Protein AF-V4QW25-F1 (afdb_monomer)

Structure (mmCIF, N/CA/C/O backbone):
data_AF-V4QW25-F1
#
_entry.id   AF-V4QW25-F1
#
loop_
_atom_site.group_PDB
_atom_site.id
_atom_site.type_symbol
_atom_site.label_atom_id
_atom_site.label_alt_id
_atom_site.label_comp_id
_atom_site.label_asym_id
_atom_site.label_entity_id
_atom_site.label_seq_id
_atom_site.pdbx_PDB_ins_code
_atom_site.Cartn_x
_atom_site.Cartn_y
_atom_site.Cartn_z
_atom_site.occupancy
_atom_site.B_iso_or_equiv
_atom_site.auth_seq_id
_atom_site.auth_comp_id
_atom_site.auth_asym_id
_atom_site.auth_atom_id
_atom_site.pdbx_PDB_model_num
ATOM 1 N N . MET A 1 1 ? 9.596 7.736 7.629 1.00 45.91 1 MET A N 1
ATOM 2 C CA . MET A 1 1 ? 10.458 6.878 6.789 1.00 45.91 1 MET A CA 1
ATOM 3 C C . MET A 1 1 ? 10.054 5.448 7.004 1.00 45.91 1 MET A C 1
ATOM 5 O O . MET A 1 1 ? 10.170 4.964 8.126 1.00 45.91 1 MET A O 1
ATOM 9 N N . CYS A 1 2 ? 9.582 4.794 5.956 1.00 49.50 2 CYS A N 1
ATOM 10 C CA . CYS A 1 2 ? 9.393 3.355 5.951 1.00 49.50 2 CYS A CA 1
ATOM 11 C C . CYS A 1 2 ? 10.785 2.708 6.121 1.00 49.50 2 CYS A C 1
ATOM 13 O O . CYS A 1 2 ? 11.602 2.771 5.212 1.00 49.50 2 CYS A O 1
ATOM 15 N N . ALA A 1 3 ? 11.078 2.258 7.348 1.00 56.47 3 ALA A N 1
ATOM 16 C CA . ALA A 1 3 ? 12.346 1.708 7.849 1.00 56.47 3 ALA A CA 1
ATOM 17 C C . ALA A 1 3 ? 13.632 2.446 7.402 1.00 56.47 3 ALA A C 1
ATOM 19 O O . ALA A 1 3 ? 14.314 2.021 6.474 1.00 56.47 3 ALA A O 1
ATOM 20 N N . GLY A 1 4 ? 14.009 3.525 8.110 1.00 4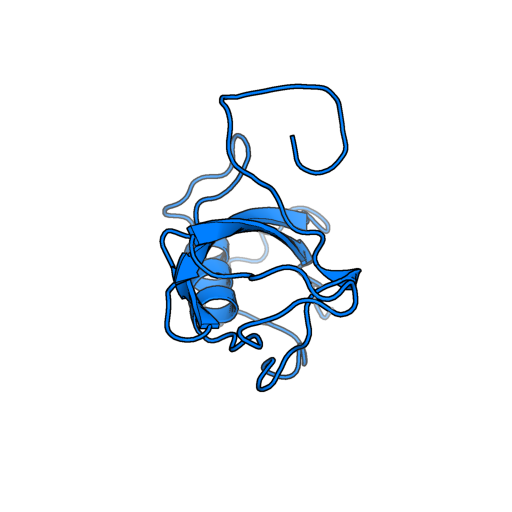0.28 4 GLY A N 1
ATOM 21 C CA . GLY A 1 4 ? 15.324 4.143 7.876 1.00 40.28 4 GLY A CA 1
ATOM 22 C C . GLY A 1 4 ? 15.709 5.464 8.555 1.00 40.28 4 GLY A C 1
ATOM 23 O O . GLY A 1 4 ? 16.845 5.872 8.356 1.00 40.28 4 GLY A O 1
ATOM 24 N N . GLY A 1 5 ? 14.856 6.116 9.367 1.00 32.41 5 GLY A N 1
ATOM 25 C CA . GLY A 1 5 ? 15.305 7.247 10.219 1.00 32.41 5 GLY A CA 1
ATOM 26 C C . GLY A 1 5 ? 14.504 8.565 10.264 1.00 32.41 5 GLY A C 1
ATOM 27 O O . GLY A 1 5 ? 15.067 9.604 9.970 1.00 32.41 5 GLY A O 1
ATOM 28 N N . SER A 1 6 ? 13.263 8.583 10.765 1.00 44.94 6 SER A N 1
ATOM 29 C CA . SER A 1 6 ? 12.639 9.805 11.355 1.00 44.94 6 SER A CA 1
ATOM 30 C C . SER A 1 6 ? 12.087 10.903 10.391 1.00 44.94 6 SER A C 1
ATOM 32 O O . SER A 1 6 ? 12.099 10.758 9.181 1.00 44.94 6 SER A O 1
ATOM 34 N N . PRO A 1 7 ? 11.325 11.903 10.862 1.00 49.66 7 PRO A N 1
ATOM 35 C CA . PRO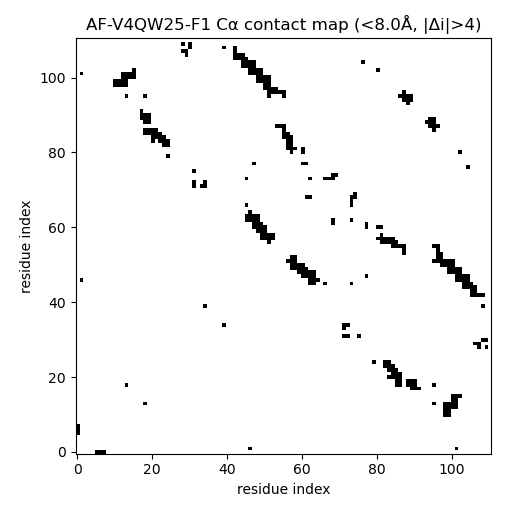 A 1 7 ? 9.868 11.836 10.816 1.00 49.66 7 PRO A CA 1
ATOM 36 C C . PRO A 1 7 ? 9.262 13.010 10.031 1.00 49.66 7 PRO A C 1
ATOM 38 O O . PRO A 1 7 ? 9.426 14.167 10.408 1.00 49.66 7 PRO A O 1
ATOM 41 N N . ALA A 1 8 ? 8.480 12.729 8.993 1.00 37.94 8 ALA A N 1
ATOM 42 C CA . ALA A 1 8 ? 7.550 13.718 8.463 1.00 37.94 8 ALA A CA 1
ATOM 43 C C . ALA A 1 8 ? 6.175 13.445 9.089 1.00 37.94 8 ALA A C 1
ATOM 45 O O . ALA A 1 8 ? 5.421 12.608 8.613 1.00 37.94 8 ALA A O 1
ATOM 46 N N . LEU A 1 9 ? 5.934 14.129 10.214 1.00 41.88 9 LEU A N 1
ATOM 47 C CA . LEU A 1 9 ? 4.623 14.551 10.727 1.00 41.88 9 LEU A CA 1
ATOM 48 C C . LEU A 1 9 ? 3.591 13.444 11.036 1.00 41.88 9 LEU A C 1
ATOM 50 O O . LEU A 1 9 ? 2.802 13.069 10.185 1.00 41.88 9 LEU A O 1
ATOM 54 N N . ALA A 1 10 ? 3.546 13.011 12.302 1.00 46.72 10 ALA A N 1
ATOM 55 C CA . ALA A 1 10 ? 2.342 12.595 13.050 1.00 46.72 10 ALA A CA 1
ATOM 5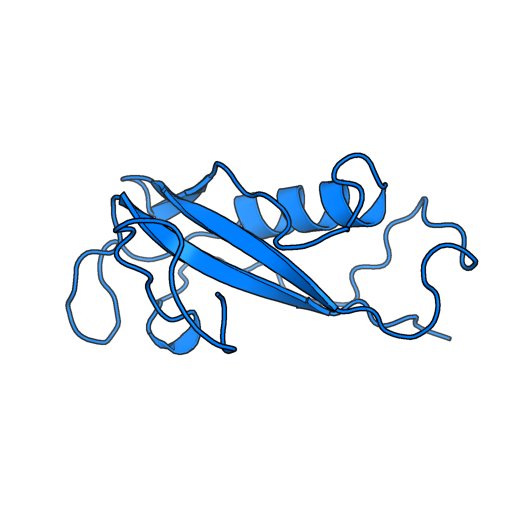6 C C . ALA A 1 10 ? 1.344 11.587 12.429 1.00 46.72 10 ALA A C 1
ATOM 58 O O . ALA A 1 10 ? 0.237 11.455 12.946 1.00 46.72 10 ALA A O 1
ATOM 59 N N . ALA A 1 11 ? 1.695 10.863 11.372 1.00 54.53 11 ALA A N 1
ATOM 60 C CA . ALA A 1 11 ? 0.860 9.783 10.877 1.00 54.53 11 ALA A CA 1
ATOM 61 C C . ALA A 1 11 ? 1.090 8.520 11.709 1.00 54.53 11 ALA A C 1
ATOM 63 O O . ALA A 1 11 ? 2.225 8.099 11.941 1.00 54.53 11 ALA A O 1
ATOM 64 N N . ASP A 1 12 ? -0.003 7.935 12.185 1.00 72.19 12 ASP A N 1
ATOM 65 C CA . ASP A 1 12 ? 0.007 6.697 12.948 1.00 72.19 12 ASP A CA 1
ATOM 66 C C . ASP A 1 12 ? 0.235 5.529 11.976 1.00 72.19 12 ASP A C 1
ATOM 68 O O . ASP A 1 12 ? -0.709 4.939 11.448 1.00 72.19 12 ASP A O 1
ATOM 72 N N . TYR A 1 13 ? 1.503 5.279 11.639 1.00 77.88 13 TYR A N 1
ATOM 73 C CA . TYR A 1 13 ? 1.877 4.239 10.685 1.00 77.88 13 TYR A CA 1
ATOM 74 C C . TYR A 1 13 ? 1.573 2.851 11.247 1.00 77.88 13 TYR A C 1
ATOM 76 O O . TYR A 1 13 ? 1.912 2.541 12.389 1.00 77.88 13 TYR A O 1
ATOM 84 N N . VAL A 1 14 ? 0.985 2.000 10.414 1.00 85.50 14 VAL A N 1
ATOM 85 C CA . VAL A 1 14 ? 0.738 0.595 10.715 1.00 85.50 14 VAL A CA 1
ATOM 86 C C . VAL A 1 14 ? 1.670 -0.288 9.893 1.00 85.50 14 VAL A C 1
ATOM 88 O O . VAL A 1 14 ? 1.860 -0.088 8.688 1.00 85.50 14 VAL A O 1
ATOM 91 N N . ASP A 1 15 ? 2.268 -1.276 10.551 1.00 83.31 15 ASP A N 1
ATOM 92 C CA . ASP A 1 15 ? 3.127 -2.245 9.887 1.00 83.31 15 ASP A CA 1
ATOM 93 C C . ASP A 1 15 ? 2.313 -3.150 8.961 1.00 83.31 15 ASP A C 1
ATOM 95 O O . ASP A 1 15 ? 1.305 -3.737 9.361 1.00 83.31 15 ASP A O 1
ATOM 99 N N . LEU A 1 16 ? 2.812 -3.348 7.737 1.00 83.94 16 LEU A N 1
ATOM 100 C CA . LEU A 1 16 ? 2.196 -4.244 6.753 1.00 83.94 16 LEU A CA 1
ATOM 101 C C . LEU A 1 16 ? 1.978 -5.662 7.318 1.00 83.94 16 LEU A C 1
ATOM 103 O O . LEU A 1 16 ? 1.000 -6.328 6.993 1.00 83.94 16 LEU A O 1
ATOM 107 N N . SER A 1 17 ? 2.894 -6.120 8.174 1.00 84.00 17 SER A N 1
ATOM 108 C CA . SER A 1 17 ? 2.854 -7.438 8.819 1.00 84.00 17 SER A CA 1
ATOM 109 C C . SER A 1 17 ? 1.770 -7.562 9.896 1.00 84.00 17 SER A C 1
ATOM 111 O O . SER A 1 17 ? 1.341 -8.676 10.201 1.00 84.00 17 SER A O 1
ATOM 113 N N . ASP A 1 18 ? 1.341 -6.438 10.476 1.00 87.56 18 ASP A N 1
ATOM 114 C CA . ASP A 1 18 ? 0.292 -6.387 11.500 1.00 87.56 18 ASP A CA 1
ATOM 115 C C . ASP A 1 18 ? -1.107 -6.238 10.881 1.00 87.56 18 ASP A C 1
ATOM 117 O O . ASP A 1 18 ? -2.120 -6.463 11.544 1.00 87.56 18 ASP A O 1
ATOM 121 N N . LEU A 1 19 ? -1.182 -5.917 9.587 1.00 86.44 19 LEU A N 1
ATOM 122 C CA . LEU A 1 19 ? -2.436 -5.862 8.850 1.00 86.44 19 LEU A CA 1
ATOM 123 C C . LEU A 1 19 ? -3.011 -7.260 8.595 1.00 86.44 19 LEU A C 1
ATOM 125 O O . LEU A 1 19 ? -2.316 -8.253 8.343 1.00 86.44 19 LEU A O 1
ATOM 129 N N . ILE A 1 20 ? -4.336 -7.325 8.649 1.00 90.19 20 ILE A N 1
ATOM 130 C CA . ILE A 1 20 ? -5.121 -8.488 8.248 1.00 90.19 20 ILE A CA 1
ATOM 131 C C . ILE A 1 20 ? -5.686 -8.169 6.867 1.00 90.19 20 ILE A C 1
ATOM 133 O O . ILE A 1 20 ? -6.393 -7.181 6.713 1.00 90.19 20 ILE A O 1
ATOM 137 N N . PHE A 1 21 ? -5.363 -8.983 5.864 1.00 88.94 21 PHE A N 1
ATOM 138 C CA . PHE A 1 21 ? -5.810 -8.779 4.485 1.00 88.94 21 PHE A CA 1
ATOM 139 C C . PHE A 1 21 ? -7.016 -9.670 4.192 1.00 88.94 21 PHE A C 1
ATOM 141 O O . PHE A 1 21 ? -6.912 -10.892 4.304 1.00 88.94 21 PHE A O 1
ATOM 148 N N . TYR A 1 22 ? -8.132 -9.069 3.783 1.00 87.88 22 TYR A N 1
ATOM 149 C CA . TYR A 1 22 ? -9.279 -9.800 3.237 1.00 87.88 22 TYR A CA 1
ATOM 150 C C . TYR A 1 22 ? -9.077 -10.131 1.767 1.00 87.88 22 TYR A C 1
ATOM 152 O O . TYR A 1 22 ? -9.406 -11.225 1.315 1.00 87.88 22 TYR A O 1
ATOM 160 N N . TYR A 1 23 ? -8.506 -9.184 1.028 1.00 84.56 23 TYR A N 1
ATOM 161 C CA . TYR A 1 23 ? -8.179 -9.360 -0.370 1.00 84.56 23 TYR A CA 1
ATOM 162 C C . TYR A 1 23 ? -6.826 -8.725 -0.648 1.00 84.56 23 TYR A C 1
ATOM 164 O O . TYR A 1 23 ? -6.620 -7.525 -0.466 1.00 84.56 23 TYR A O 1
ATOM 172 N N . ARG A 1 24 ? -5.897 -9.562 -1.096 1.00 81.00 24 ARG A N 1
ATOM 173 C CA . ARG A 1 24 ? -4.621 -9.137 -1.647 1.00 81.00 24 ARG A CA 1
ATOM 174 C C . ARG A 1 24 ? -4.493 -9.848 -2.988 1.00 81.00 24 ARG A C 1
ATOM 176 O O . ARG A 1 24 ? -4.434 -11.080 -2.974 1.00 81.00 24 ARG A O 1
ATOM 183 N N . PRO A 1 25 ? -4.505 -9.127 -4.121 1.00 70.06 25 PRO A N 1
ATOM 184 C CA . PRO A 1 25 ? -4.307 -9.757 -5.414 1.00 70.06 25 PRO A CA 1
ATOM 185 C C . PRO A 1 25 ? -3.006 -10.558 -5.372 1.00 70.06 25 PRO A C 1
ATOM 187 O O . PRO A 1 25 ? -2.002 -10.113 -4.802 1.00 70.06 25 PRO A O 1
ATOM 190 N N . GLU A 1 26 ? -3.047 -11.766 -5.928 1.00 61.44 26 GLU A N 1
ATOM 191 C CA . GLU A 1 26 ? -1.866 -12.608 -6.022 1.00 61.44 26 GLU A CA 1
ATOM 192 C C . GLU A 1 26 ? -0.755 -11.828 -6.735 1.00 61.44 26 GLU A C 1
ATOM 194 O O . GLU A 1 26 ? -0.969 -11.215 -7.781 1.00 61.44 26 GLU A O 1
ATOM 199 N N . GLN A 1 27 ? 0.444 -11.803 -6.146 1.00 57.94 27 GLN A N 1
ATOM 200 C CA . GLN A 1 27 ? 1.580 -11.031 -6.666 1.00 57.94 27 GLN A CA 1
ATOM 201 C C . GLN A 1 27 ? 2.150 -11.617 -7.965 1.00 57.94 27 GLN A C 1
ATOM 203 O O . GLN A 1 27 ? 3.289 -11.312 -8.316 1.00 57.94 27 GLN A O 1
ATOM 208 N N . THR A 1 28 ? 1.415 -12.518 -8.622 1.00 44.22 28 THR A N 1
ATOM 209 C CA . THR A 1 28 ? 1.871 -13.430 -9.664 1.00 44.22 28 THR A CA 1
ATOM 210 C C . THR A 1 28 ? 2.349 -12.631 -10.869 1.00 44.22 28 THR A C 1
ATOM 212 O O . THR A 1 28 ? 1.608 -12.360 -11.802 1.00 44.22 28 THR A O 1
ATOM 215 N N . ARG A 1 29 ? 3.627 -12.242 -10.791 1.00 51.09 29 ARG A N 1
ATOM 216 C CA . ARG A 1 29 ? 4.424 -11.543 -11.794 1.00 51.09 29 ARG A CA 1
ATOM 217 C C . ARG A 1 29 ? 3.694 -10.333 -12.343 1.00 51.09 29 ARG A C 1
ATOM 219 O O . ARG A 1 29 ? 3.142 -10.371 -13.438 1.00 51.09 29 ARG A O 1
ATOM 226 N N . TYR A 1 30 ? 3.753 -9.240 -11.587 1.00 51.38 30 TYR A N 1
ATOM 227 C CA . TYR A 1 30 ? 3.438 -7.933 -12.135 1.00 51.38 30 TYR A CA 1
ATOM 228 C C . TYR A 1 30 ? 4.406 -7.628 -13.288 1.00 51.38 30 TYR A C 1
ATOM 230 O O . TYR A 1 30 ? 5.487 -7.084 -13.078 1.00 51.38 30 TYR A O 1
ATOM 238 N N . ARG A 1 31 ? 4.037 -8.055 -14.501 1.00 54.59 31 ARG A N 1
ATOM 239 C CA . ARG A 1 31 ? 4.681 -7.715 -15.765 1.00 54.59 31 ARG A CA 1
ATOM 240 C C . ARG A 1 31 ? 3.805 -6.655 -16.416 1.00 54.59 31 ARG A C 1
ATOM 242 O O . ARG A 1 31 ? 2.866 -6.997 -17.126 1.00 54.59 31 ARG A O 1
ATOM 249 N N . PRO A 1 32 ? 4.035 -5.381 -16.117 1.00 53.72 32 PRO A N 1
ATOM 250 C CA . PRO A 1 32 ? 3.288 -4.321 -16.762 1.00 53.72 32 PRO A CA 1
ATOM 251 C C . PRO A 1 32 ? 3.573 -4.357 -18.272 1.00 53.72 32 PRO A C 1
ATOM 253 O O . PRO A 1 32 ? 4.727 -4.350 -18.693 1.00 53.72 32 PRO A O 1
ATOM 256 N N . ASP A 1 33 ? 2.512 -4.437 -19.079 1.00 50.31 33 ASP A N 1
ATOM 257 C CA . ASP A 1 33 ? 2.563 -4.636 -20.539 1.00 50.31 33 ASP A CA 1
ATOM 258 C C . ASP A 1 33 ? 3.299 -3.521 -21.309 1.00 50.31 33 ASP A C 1
ATOM 260 O O . ASP A 1 33 ? 3.559 -3.665 -22.500 1.00 50.31 33 ASP A O 1
ATOM 264 N N . HIS A 1 34 ? 3.611 -2.396 -20.658 1.00 52.28 34 HIS A N 1
ATOM 265 C CA . HIS A 1 34 ? 4.104 -1.168 -21.300 1.00 52.28 34 HIS A CA 1
ATOM 266 C C . HIS A 1 34 ? 5.435 -0.683 -20.731 1.00 52.28 34 HIS A C 1
ATOM 268 O O . HIS A 1 34 ? 5.744 0.499 -20.843 1.00 52.28 34 HIS A O 1
ATOM 274 N N . ILE A 1 35 ? 6.176 -1.544 -20.035 1.00 53.91 35 ILE A N 1
ATOM 275 C CA . ILE A 1 35 ? 7.425 -1.105 -19.420 1.00 53.91 35 ILE A CA 1
ATOM 276 C C . ILE A 1 35 ? 8.572 -1.487 -20.310 1.00 53.91 35 ILE A C 1
ATOM 278 O O . ILE A 1 35 ? 8.873 -2.668 -20.494 1.00 53.91 35 ILE A O 1
ATOM 282 N N . ASP A 1 36 ? 9.190 -0.454 -20.862 1.00 52.09 36 ASP A N 1
ATOM 283 C CA . ASP A 1 36 ? 10.435 -0.587 -21.571 1.00 52.09 36 ASP A CA 1
ATOM 284 C C . ASP A 1 36 ? 11.471 -1.154 -20.596 1.00 52.09 36 ASP A C 1
ATOM 286 O O . ASP A 1 36 ? 11.678 -0.661 -19.487 1.00 52.09 36 ASP A O 1
ATOM 290 N N . ALA A 1 37 ? 12.109 -2.256 -20.995 1.00 49.75 37 ALA A N 1
ATOM 291 C CA . ALA A 1 37 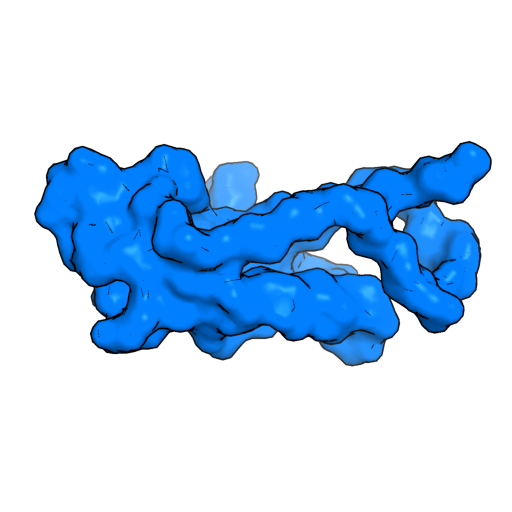? 13.081 -2.982 -20.174 1.00 49.75 37 ALA A CA 1
ATOM 292 C C . ALA A 1 37 ? 14.286 -2.115 -19.742 1.00 49.75 37 ALA A C 1
ATOM 294 O O . ALA A 1 37 ? 15.073 -2.537 -18.899 1.00 49.75 37 ALA A O 1
ATOM 295 N N . THR A 1 38 ? 14.422 -0.916 -20.313 1.00 51.62 38 THR A N 1
ATOM 296 C CA . THR A 1 38 ? 15.388 0.129 -19.961 1.00 51.62 38 THR A CA 1
ATOM 297 C C . THR A 1 38 ? 14.988 0.983 -18.755 1.00 51.62 38 THR A C 1
ATOM 299 O O . THR A 1 38 ? 15.880 1.540 -18.128 1.00 51.62 38 THR A O 1
ATOM 302 N N . ASP A 1 39 ? 13.700 1.069 -18.398 1.00 52.19 39 ASP A N 1
ATOM 303 C CA . ASP A 1 39 ? 13.224 1.813 -17.214 1.00 52.19 39 ASP A CA 1
ATOM 304 C C . ASP A 1 39 ? 13.253 0.968 -15.935 1.00 52.19 39 ASP A C 1
ATOM 306 O O . ASP A 1 39 ? 13.194 1.484 -14.821 1.00 52.19 39 ASP A O 1
ATOM 310 N N . VAL A 1 40 ? 13.367 -0.353 -16.084 1.00 53.12 40 VAL A N 1
ATOM 311 C CA . VAL A 1 40 ? 13.524 -1.295 -14.972 1.00 53.12 40 VAL A CA 1
ATOM 312 C C . VAL A 1 40 ? 15.007 -1.600 -14.805 1.00 53.12 40 VAL A C 1
ATOM 314 O O . VAL A 1 40 ? 15.452 -2.739 -14.961 1.00 53.12 40 VAL A O 1
ATOM 317 N N . ASP A 1 41 ? 15.810 -0.574 -14.523 1.00 43.69 41 ASP A N 1
ATOM 318 C CA . ASP A 1 41 ? 17.226 -0.774 -14.227 1.00 43.69 41 ASP A CA 1
ATOM 319 C C . ASP A 1 41 ? 17.334 -1.553 -12.901 1.00 43.69 41 ASP A C 1
ATOM 321 O O . ASP A 1 41 ? 17.189 -1.030 -11.800 1.00 43.69 41 ASP A O 1
ATOM 325 N N . ARG A 1 42 ? 17.497 -2.874 -13.025 1.00 46.62 42 ARG A N 1
ATOM 326 C CA . ARG A 1 42 ? 17.957 -3.810 -11.987 1.00 46.62 42 ARG A CA 1
ATOM 327 C C . ARG A 1 42 ? 17.216 -3.731 -10.643 1.00 46.62 42 ARG A C 1
ATOM 329 O O . ARG A 1 42 ? 17.768 -3.312 -9.632 1.00 46.62 42 ARG A O 1
ATOM 336 N N . GLY A 1 43 ? 16.001 -4.278 -10.594 1.00 50.97 43 GLY A N 1
ATOM 337 C CA . GLY A 1 43 ? 15.393 -4.707 -9.326 1.00 50.97 43 GLY A CA 1
ATOM 338 C C . GLY A 1 43 ? 15.088 -3.577 -8.340 1.00 50.97 43 GLY A C 1
ATOM 339 O O . GLY A 1 43 ? 15.155 -3.789 -7.127 1.00 50.97 43 GLY A O 1
ATOM 340 N N . GLN A 1 44 ? 14.749 -2.385 -8.837 1.00 65.44 44 GLN A N 1
ATOM 341 C CA . GLN A 1 44 ? 14.241 -1.322 -7.980 1.00 65.44 44 GLN A CA 1
ATOM 342 C C . GLN A 1 44 ? 12.951 -1.793 -7.304 1.00 65.44 44 GLN A C 1
ATOM 344 O O . GLN A 1 44 ? 11.981 -2.183 -7.947 1.00 65.44 44 GLN A O 1
ATOM 349 N N . SER A 1 45 ? 12.964 -1.793 -5.977 1.00 72.50 45 SER A N 1
ATOM 350 C CA . SER A 1 45 ? 11.734 -1.802 -5.197 1.00 72.50 45 SER A CA 1
ATOM 351 C C . SER A 1 45 ? 11.316 -0.355 -4.994 1.00 72.50 45 SER A C 1
ATOM 353 O O . SER A 1 45 ? 12.162 0.503 -4.747 1.00 72.50 45 SER A O 1
ATOM 355 N N . ILE A 1 46 ? 10.024 -0.077 -5.115 1.00 78.31 46 ILE A N 1
ATOM 356 C CA . ILE A 1 46 ? 9.468 1.224 -4.753 1.00 78.31 46 ILE A CA 1
ATOM 357 C C . ILE A 1 46 ? 8.712 1.068 -3.449 1.00 78.31 46 ILE A C 1
ATOM 359 O O . ILE A 1 46 ? 8.093 0.035 -3.197 1.00 78.31 46 ILE A O 1
ATOM 363 N N . THR A 1 47 ? 8.754 2.092 -2.612 1.00 83.94 47 THR A N 1
ATOM 364 C CA . THR A 1 47 ? 7.913 2.136 -1.422 1.00 83.94 47 THR A CA 1
ATOM 365 C C . THR A 1 47 ? 6.784 3.107 -1.684 1.00 83.94 47 THR A C 1
ATOM 367 O O . THR A 1 47 ? 7.041 4.241 -2.061 1.00 83.94 47 THR A O 1
ATOM 370 N N . LEU A 1 48 ? 5.550 2.657 -1.506 1.00 85.75 48 LEU A N 1
ATOM 371 C CA . LEU A 1 48 ? 4.356 3.486 -1.556 1.00 85.75 48 LEU A CA 1
ATOM 372 C C . LEU A 1 48 ? 3.900 3.773 -0.125 1.00 85.75 48 LEU A C 1
ATOM 374 O O . LEU A 1 48 ? 3.939 2.886 0.728 1.00 85.75 48 LEU A O 1
ATOM 378 N N . VAL A 1 49 ? 3.473 4.998 0.137 1.00 89.00 49 VAL A N 1
ATOM 379 C CA . VAL A 1 49 ? 2.798 5.394 1.371 1.00 89.00 49 VAL A CA 1
ATOM 380 C C . VAL A 1 49 ? 1.336 5.576 1.025 1.00 89.00 49 VAL A C 1
ATOM 382 O O . VAL A 1 49 ? 1.013 6.389 0.171 1.00 89.00 49 VAL A O 1
ATOM 385 N N . CYS A 1 50 ? 0.474 4.799 1.667 1.00 89.56 50 CYS A N 1
ATOM 386 C CA . CYS A 1 50 ? -0.964 4.827 1.437 1.00 89.56 50 CYS A CA 1
ATOM 387 C C . CYS A 1 50 ? -1.703 5.086 2.746 1.00 89.56 50 CYS A C 1
ATOM 389 O O . CYS A 1 50 ? -1.233 4.692 3.813 1.00 89.56 50 CYS A O 1
ATOM 391 N N . SER A 1 51 ? -2.890 5.671 2.662 1.00 90.75 51 SER A N 1
ATOM 392 C CA . SER A 1 51 ? -3.803 5.854 3.790 1.00 90.75 51 SER A CA 1
ATOM 393 C C . SER A 1 51 ? -4.909 4.803 3.757 1.00 90.75 51 SER A C 1
ATOM 395 O O . SER A 1 51 ? -5.448 4.481 2.701 1.00 90.75 51 SER A O 1
ATOM 397 N N . ILE A 1 52 ? -5.266 4.249 4.911 1.00 90.62 52 ILE A N 1
ATOM 398 C CA . ILE A 1 52 ? -6.340 3.264 5.024 1.00 90.62 52 ILE A CA 1
ATOM 399 C C . ILE A 1 52 ? -7.658 4.002 5.251 1.00 90.62 52 ILE A C 1
ATOM 401 O O . ILE A 1 52 ? -7.842 4.731 6.226 1.00 90.62 52 ILE A O 1
ATOM 405 N N . THR A 1 53 ? -8.599 3.806 4.339 1.00 90.00 53 THR A N 1
ATOM 406 C CA . THR A 1 53 ? -9.953 4.352 4.434 1.00 90.00 53 THR A CA 1
ATOM 407 C C . THR A 1 53 ? -10.785 3.606 5.481 1.00 90.00 53 THR A C 1
ATOM 409 O O . THR A 1 53 ? -10.501 2.463 5.831 1.00 90.00 53 THR A O 1
ATOM 412 N N . ARG A 1 54 ?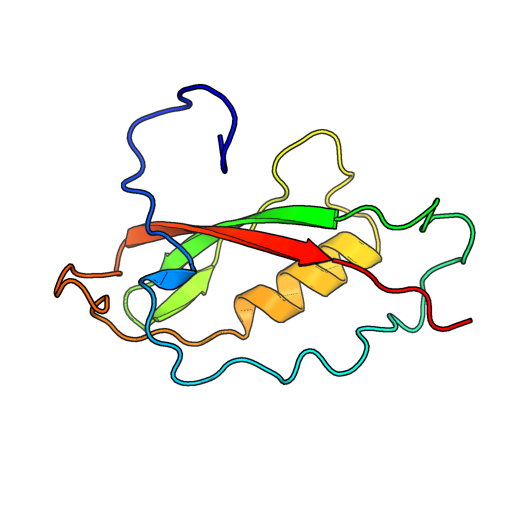 -11.906 4.205 5.898 1.00 88.44 54 ARG A N 1
ATOM 413 C CA . ARG A 1 54 ? -12.924 3.589 6.778 1.00 88.44 54 ARG A CA 1
ATOM 414 C C . ARG A 1 54 ? -13.551 2.281 6.275 1.00 88.44 54 ARG A C 1
ATOM 416 O O . ARG A 1 54 ? -14.368 1.695 6.971 1.00 88.44 54 ARG A O 1
ATOM 423 N N . TYR A 1 55 ? -13.273 1.900 5.031 1.00 86.06 55 TYR A N 1
ATOM 424 C CA . TYR A 1 55 ? -13.770 0.676 4.402 1.00 86.06 55 TYR A CA 1
ATOM 425 C C . TYR A 1 55 ? -12.662 -0.379 4.252 1.00 86.06 55 TYR A C 1
ATOM 427 O O . TYR A 1 55 ? -12.859 -1.375 3.563 1.00 86.06 55 TYR A O 1
ATOM 435 N N . GLY A 1 56 ? -11.476 -0.132 4.821 1.00 87.50 56 GLY A N 1
ATOM 436 C CA . GLY A 1 56 ? -10.329 -1.030 4.713 1.00 87.50 56 GLY A CA 1
ATOM 437 C C . GLY A 1 56 ? -9.620 -0.986 3.356 1.00 87.50 56 GLY A C 1
ATOM 438 O O . GLY A 1 56 ? -8.739 -1.799 3.101 1.00 87.50 56 GLY A O 1
ATOM 439 N N . HIS A 1 57 ? -9.969 -0.051 2.470 1.00 90.31 57 HIS A N 1
ATOM 440 C CA . HIS A 1 57 ? -9.233 0.166 1.221 1.00 90.31 57 HIS A CA 1
ATOM 441 C C . HIS A 1 57 ? -8.032 1.076 1.445 1.00 90.31 57 HIS A C 1
ATOM 443 O O . HIS A 1 57 ? -8.118 2.009 2.246 1.00 90.31 57 HIS A O 1
ATOM 449 N N . LEU A 1 58 ? -6.953 0.842 0.701 1.00 89.81 58 LEU A N 1
ATOM 450 C CA . LEU A 1 58 ? -5.821 1.760 0.631 1.00 89.81 58 LEU A CA 1
ATOM 451 C C . LEU A 1 58 ? -6.134 2.846 -0.408 1.00 89.81 58 LEU A C 1
ATOM 453 O O . LEU A 1 58 ? -6.539 2.539 -1.525 1.00 89.81 58 LEU A O 1
ATOM 457 N N . ALA A 1 59 ? -5.963 4.104 -0.025 1.00 89.00 59 ALA A N 1
ATOM 458 C CA . ALA A 1 59 ? -6.173 5.285 -0.854 1.00 89.00 59 ALA A CA 1
ATOM 459 C C . ALA A 1 59 ? -5.009 6.266 -0.671 1.00 89.00 59 ALA A C 1
ATOM 461 O O . ALA A 1 59 ? -4.171 6.078 0.214 1.00 89.00 59 ALA A O 1
ATOM 462 N N . ASP A 1 60 ? -4.958 7.303 -1.510 1.00 88.62 60 ASP A N 1
ATOM 463 C CA . ASP A 1 60 ? -3.934 8.356 -1.448 1.00 88.62 60 ASP A CA 1
ATOM 464 C C . ASP A 1 60 ? -2.509 7.767 -1.445 1.00 88.62 60 ASP A C 1
ATOM 466 O O . ASP A 1 60 ? -1.661 8.125 -0.630 1.00 88.62 60 ASP A O 1
ATOM 470 N N . CYS A 1 61 ? -2.285 6.774 -2.314 1.00 87.75 61 CYS A N 1
ATOM 471 C CA . CYS A 1 61 ? -1.024 6.051 -2.421 1.00 87.75 61 CYS A CA 1
ATOM 472 C C . CYS A 1 61 ? 0.009 6.849 -3.224 1.00 87.75 61 CYS A C 1
ATOM 474 O O . CYS A 1 61 ? -0.134 7.010 -4.436 1.00 87.75 61 CYS A O 1
ATOM 476 N N . GLU A 1 62 ? 1.099 7.254 -2.579 1.00 86.00 62 GLU A N 1
ATOM 477 C CA . GLU A 1 62 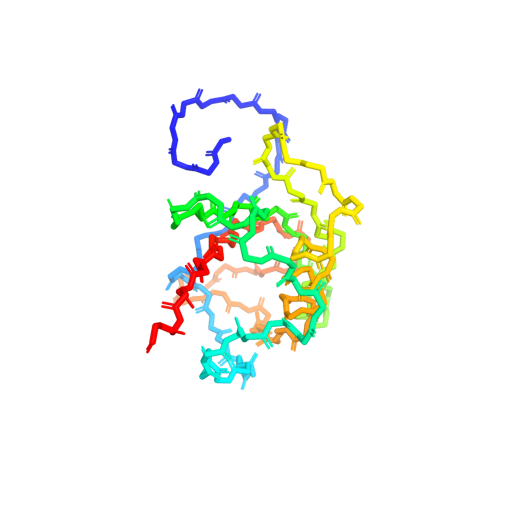? 2.172 8.036 -3.200 1.00 86.00 62 GLU A CA 1
ATOM 478 C C . GLU A 1 62 ? 3.537 7.348 -3.050 1.00 86.00 62 GLU A C 1
ATOM 480 O O . GLU A 1 62 ? 3.798 6.707 -2.027 1.00 86.00 62 GLU A O 1
ATOM 485 N N . PRO A 1 63 ? 4.445 7.450 -4.038 1.00 83.88 63 PRO A N 1
ATOM 486 C CA . PRO A 1 63 ? 5.794 6.921 -3.897 1.00 83.88 63 PRO A CA 1
ATOM 487 C C . PRO A 1 63 ? 6.600 7.712 -2.861 1.00 83.88 63 PRO A C 1
ATOM 489 O O . PRO A 1 63 ? 6.722 8.931 -2.918 1.00 83.88 63 PRO A O 1
ATOM 492 N N . ALA A 1 64 ? 7.215 6.993 -1.927 1.00 81.00 64 ALA A N 1
ATOM 493 C CA . ALA A 1 64 ? 8.240 7.529 -1.052 1.00 81.00 64 ALA A CA 1
ATOM 494 C C . ALA A 1 64 ? 9.582 7.569 -1.796 1.00 81.00 64 ALA A C 1
ATOM 496 O O . ALA A 1 64 ? 10.171 6.524 -2.078 1.00 81.00 64 ALA A O 1
ATOM 497 N N . GLY A 1 65 ? 10.086 8.775 -2.062 1.00 71.12 65 GLY A N 1
ATOM 498 C CA . GLY A 1 65 ? 11.422 9.012 -2.617 1.00 71.12 65 GLY A CA 1
ATOM 499 C C . GLY A 1 65 ? 11.414 9.769 -3.944 1.00 71.12 65 GLY A C 1
ATOM 500 O O . GLY A 1 65 ? 10.417 10.370 -4.325 1.00 71.12 65 GLY A O 1
ATOM 501 N N . GLU A 1 66 ? 12.546 9.731 -4.646 1.00 63.81 66 GLU A N 1
ATOM 502 C CA . GLU A 1 66 ? 12.773 10.410 -5.933 1.00 63.81 66 GLU A CA 1
ATOM 503 C C . GLU A 1 66 ? 12.346 9.539 -7.127 1.00 63.81 66 GLU A C 1
ATOM 505 O O . GLU A 1 66 ? 13.065 9.413 -8.116 1.00 63.81 66 GLU A O 1
ATOM 510 N N . VAL A 1 67 ? 11.195 8.874 -7.016 1.00 68.88 67 VAL A N 1
ATOM 511 C CA . VAL A 1 67 ? 10.630 8.089 -8.120 1.00 68.88 67 VAL A CA 1
ATOM 512 C C . VAL A 1 67 ? 9.570 8.932 -8.810 1.00 68.88 67 VAL A C 1
ATOM 514 O O . VAL A 1 67 ? 8.708 9.508 -8.148 1.00 68.88 67 VAL A O 1
ATOM 517 N N . ASP A 1 68 ? 9.617 8.986 -10.137 1.00 69.38 68 ASP A N 1
ATOM 518 C CA . ASP A 1 68 ? 8.602 9.677 -10.922 1.00 69.38 68 ASP A CA 1
ATOM 519 C C . ASP A 1 68 ? 7.238 8.982 -10.751 1.00 69.38 68 ASP A C 1
ATOM 521 O O . ASP A 1 68 ? 7.038 7.841 -11.175 1.00 69.38 68 ASP A O 1
ATOM 525 N N . ALA A 1 69 ? 6.298 9.671 -10.101 1.00 68.19 69 ALA A N 1
ATOM 526 C CA . ALA A 1 69 ? 4.950 9.165 -9.857 1.00 68.19 69 ALA A CA 1
ATOM 527 C C . ALA A 1 69 ? 4.159 8.929 -11.157 1.00 68.19 69 ALA A C 1
ATOM 529 O O . ALA A 1 69 ? 3.230 8.116 -11.178 1.00 68.19 69 ALA A O 1
ATOM 530 N N . GLU A 1 70 ? 4.529 9.604 -12.249 1.00 68.31 70 GLU A N 1
ATOM 531 C CA . GLU A 1 70 ? 3.894 9.459 -13.558 1.00 68.31 70 GLU A CA 1
ATOM 532 C C . GLU A 1 70 ? 4.433 8.260 -14.343 1.00 68.31 70 GLU A C 1
ATOM 534 O O . GLU A 1 70 ? 3.806 7.831 -15.321 1.00 68.31 70 GLU A O 1
ATOM 539 N N . ALA A 1 71 ? 5.539 7.661 -13.886 1.00 72.06 71 ALA A N 1
ATOM 540 C CA . ALA A 1 71 ? 6.129 6.505 -14.532 1.00 72.06 71 ALA A CA 1
ATOM 541 C C . ALA A 1 71 ? 5.141 5.334 -14.604 1.00 72.06 71 ALA A C 1
ATOM 543 O O . ALA A 1 71 ? 4.398 5.026 -13.662 1.00 72.06 71 ALA A O 1
ATOM 544 N N . GLY A 1 72 ? 5.173 4.637 -15.743 1.00 72.19 72 GLY A N 1
ATOM 545 C CA . GLY A 1 72 ? 4.270 3.533 -16.046 1.00 72.19 72 GLY A CA 1
ATOM 546 C C . GLY A 1 72 ? 4.206 2.500 -14.921 1.00 72.19 72 GLY A C 1
ATOM 547 O O . GLY A 1 72 ? 3.099 2.179 -14.501 1.00 72.19 72 GLY A O 1
ATOM 548 N N . PHE A 1 73 ? 5.353 2.052 -14.381 1.00 73.00 73 PHE A N 1
ATOM 549 C CA . PHE A 1 73 ? 5.433 1.076 -13.273 1.00 73.00 73 PHE A CA 1
ATOM 550 C C . PHE A 1 73 ? 4.890 1.604 -11.950 1.00 73.00 73 PHE A C 1
ATOM 552 O O . PHE A 1 73 ? 4.304 0.830 -11.193 1.00 73.00 73 PHE A O 1
ATOM 559 N N . VAL A 1 74 ? 5.070 2.892 -11.652 1.00 78.25 74 VAL A N 1
ATOM 560 C CA . VAL A 1 74 ? 4.606 3.469 -10.388 1.00 78.25 74 VAL A CA 1
ATOM 561 C C . VAL A 1 74 ? 3.092 3.544 -10.385 1.00 78.25 74 VAL A C 1
ATOM 563 O O . VAL A 1 74 ? 2.461 3.002 -9.483 1.00 78.25 74 VAL A O 1
ATOM 566 N N . ARG A 1 75 ? 2.483 4.087 -11.446 1.00 80.75 75 ARG A N 1
ATOM 567 C CA . ARG A 1 75 ? 1.016 4.119 -11.600 1.00 80.75 75 ARG A CA 1
ATOM 568 C C . ARG A 1 75 ? 0.401 2.723 -11.535 1.00 80.75 75 ARG A C 1
ATOM 570 O O . ARG A 1 75 ? -0.698 2.514 -11.037 1.00 80.75 75 ARG A O 1
ATOM 577 N N . ALA A 1 76 ? 1.114 1.775 -12.111 1.00 79.38 76 ALA A N 1
ATOM 578 C CA . ALA A 1 76 ? 0.788 0.370 -12.210 1.00 79.38 76 ALA A CA 1
ATOM 579 C C . ALA A 1 76 ? 0.834 -0.319 -10.823 1.00 79.38 76 ALA A C 1
ATOM 581 O O . ALA A 1 76 ? -0.113 -1.015 -10.447 1.00 79.38 76 ALA A O 1
ATOM 582 N N . ALA A 1 77 ? 1.846 -0.015 -10.009 1.00 81.06 77 ALA A N 1
ATOM 583 C CA . ALA A 1 77 ? 1.926 -0.426 -8.611 1.00 81.06 77 ALA A CA 1
ATOM 584 C C . ALA A 1 77 ? 0.886 0.258 -7.712 1.00 81.06 77 ALA A C 1
ATOM 586 O O . ALA A 1 77 ? 0.253 -0.432 -6.919 1.00 81.06 77 ALA A O 1
ATOM 587 N N . ILE A 1 78 ? 0.655 1.565 -7.868 1.00 85.31 78 ILE A N 1
ATOM 588 C CA . ILE A 1 78 ? -0.381 2.310 -7.134 1.00 85.31 78 ILE A CA 1
ATOM 589 C C . ILE A 1 78 ? -1.745 1.649 -7.343 1.00 85.31 78 ILE A C 1
ATOM 591 O O . ILE A 1 78 ? -2.363 1.218 -6.375 1.00 85.31 78 ILE A O 1
ATOM 595 N N . ARG A 1 79 ? -2.151 1.423 -8.602 1.00 84.44 79 ARG A N 1
ATOM 596 C CA . ARG A 1 79 ? -3.417 0.735 -8.922 1.00 84.44 79 ARG A CA 1
ATOM 597 C C . ARG A 1 79 ? -3.516 -0.660 -8.305 1.00 84.44 79 ARG A C 1
ATOM 599 O O . ARG A 1 79 ? -4.607 -1.108 -7.964 1.00 84.44 79 ARG A O 1
ATOM 606 N N . ASN A 1 80 ? -2.397 -1.379 -8.199 1.00 85.12 80 ASN A N 1
ATOM 607 C CA . ASN A 1 80 ? -2.391 -2.677 -7.534 1.00 85.12 80 ASN A CA 1
ATOM 608 C C . ASN A 1 80 ? -2.646 -2.524 -6.032 1.00 85.12 80 ASN A C 1
ATOM 610 O O . ASN A 1 80 ? -3.506 -3.219 -5.500 1.00 85.12 80 ASN A O 1
ATOM 614 N N . VAL A 1 81 ? -1.930 -1.621 -5.365 1.00 87.25 81 VAL A N 1
ATOM 615 C CA . VAL A 1 81 ? -2.034 -1.422 -3.915 1.00 87.25 81 VAL A CA 1
ATOM 616 C C . VAL A 1 81 ? -3.397 -0.855 -3.512 1.00 87.25 81 VAL A C 1
ATOM 618 O O . VAL A 1 81 ? -3.971 -1.320 -2.533 1.00 87.25 81 VAL A O 1
ATOM 621 N N . GLU A 1 82 ? -3.982 0.042 -4.305 1.00 87.94 82 GLU A N 1
ATOM 622 C CA . GLU A 1 82 ? -5.343 0.567 -4.088 1.00 87.94 82 GLU A CA 1
ATOM 623 C C . GLU A 1 82 ? -6.431 -0.518 -4.166 1.00 87.94 82 GLU A C 1
ATOM 625 O O . GLU A 1 82 ? -7.512 -0.381 -3.593 1.00 87.94 82 GLU A O 1
ATOM 630 N N . SER A 1 83 ? -6.153 -1.637 -4.846 1.00 87.62 83 SER A N 1
ATOM 631 C CA . SER A 1 83 ? -7.079 -2.775 -4.901 1.00 87.62 83 SER A CA 1
ATOM 632 C C . SER A 1 83 ? -7.047 -3.654 -3.647 1.00 87.62 83 SER A C 1
ATOM 634 O O . SER A 1 83 ? -7.857 -4.573 -3.530 1.00 87.62 83 SER A O 1
ATOM 636 N N . TRP A 1 84 ? -6.113 -3.419 -2.720 1.00 89.62 84 TRP A N 1
ATOM 637 C CA . TRP A 1 84 ? -5.995 -4.213 -1.501 1.00 89.62 84 TRP A CA 1
ATOM 638 C C . TRP A 1 84 ? -7.114 -3.858 -0.521 1.00 89.62 84 TRP A C 1
ATOM 640 O O . TRP A 1 84 ? -7.507 -2.699 -0.383 1.00 89.62 84 TRP A O 1
ATOM 650 N N . ILE A 1 85 ? -7.604 -4.878 0.183 1.00 90.94 85 ILE A N 1
ATOM 651 C CA . ILE A 1 85 ? -8.640 -4.743 1.206 1.00 90.94 85 ILE A CA 1
ATOM 652 C C . ILE A 1 85 ? -8.098 -5.321 2.508 1.00 90.94 85 ILE A C 1
ATOM 654 O O . ILE A 1 85 ? -7.770 -6.512 2.586 1.00 90.94 85 ILE A O 1
ATOM 658 N N . VAL A 1 86 ? -8.017 -4.474 3.527 1.00 91.62 86 VAL A N 1
ATOM 659 C CA . VAL A 1 86 ? -7.595 -4.816 4.885 1.00 91.62 86 VAL A CA 1
ATOM 660 C C . VAL A 1 86 ? -8.781 -4.829 5.843 1.00 91.62 86 VAL A C 1
ATOM 662 O O . VAL A 1 86 ? -9.841 -4.284 5.550 1.00 91.62 86 VAL A O 1
ATOM 665 N N . ALA A 1 87 ? -8.613 -5.482 6.988 1.00 91.56 87 ALA A N 1
ATOM 666 C CA . ALA A 1 87 ? -9.597 -5.453 8.057 1.00 91.56 87 ALA A CA 1
ATOM 667 C C . ALA A 1 87 ? -9.569 -4.129 8.828 1.00 91.56 87 ALA A C 1
ATOM 669 O O . ALA A 1 87 ? -8.538 -3.458 8.891 1.00 91.56 87 ALA A O 1
ATOM 670 N N . ASP A 1 88 ? -10.688 -3.818 9.484 1.00 89.38 88 ASP A N 1
ATOM 671 C CA . ASP A 1 88 ? -10.867 -2.621 10.321 1.00 89.38 88 ASP A CA 1
ATOM 672 C C . ASP A 1 88 ? -9.941 -2.603 11.549 1.00 89.38 88 ASP A C 1
ATOM 674 O O . ASP A 1 88 ? -9.711 -1.556 12.151 1.00 89.38 88 ASP A O 1
ATOM 678 N N . TYR A 1 89 ? -9.396 -3.769 11.912 1.00 89.31 89 TYR A N 1
ATOM 679 C CA . TYR A 1 89 ? -8.468 -3.952 13.019 1.00 89.31 89 TYR A CA 1
ATOM 680 C C . TYR A 1 89 ? -7.216 -4.706 12.577 1.00 89.31 89 TYR A C 1
ATOM 682 O O . TYR A 1 89 ? -7.263 -5.631 11.762 1.00 89.31 89 TYR A O 1
ATOM 690 N N . THR A 1 90 ? -6.087 -4.327 13.163 1.00 89.12 90 THR A N 1
ATOM 691 C CA . THR A 1 90 ? -4.825 -5.051 13.052 1.00 89.12 90 THR A CA 1
ATOM 692 C C . THR A 1 90 ? -4.843 -6.334 13.880 1.00 89.12 90 THR A C 1
ATOM 694 O O . THR A 1 90 ? -5.710 -6.547 14.731 1.00 89.12 90 THR A O 1
ATOM 697 N N . ARG A 1 91 ? -3.828 -7.184 13.700 1.00 88.81 91 ARG A N 1
ATOM 698 C CA . ARG A 1 91 ? -3.613 -8.371 14.544 1.00 88.81 91 ARG A CA 1
ATOM 699 C C . ARG A 1 91 ? -3.358 -8.003 16.006 1.00 88.81 91 ARG A C 1
ATOM 701 O O . ARG A 1 91 ? -3.727 -8.771 16.889 1.00 88.81 91 ARG A O 1
ATOM 708 N N . SER A 1 92 ? -2.773 -6.832 16.260 1.00 86.06 92 SER A N 1
ATOM 709 C CA . SER A 1 92 ? -2.601 -6.270 17.605 1.00 86.06 92 SER A CA 1
ATOM 710 C C . SER A 1 92 ? -3.889 -5.705 18.226 1.00 86.06 92 SER A C 1
ATOM 712 O O . SER A 1 92 ? -3.879 -5.323 19.394 1.00 86.06 92 SER A O 1
ATOM 714 N N . GLY A 1 93 ? -5.005 -5.674 17.486 1.00 87.00 93 GLY A N 1
ATOM 715 C CA . GLY A 1 93 ? -6.294 -5.166 17.964 1.00 87.00 93 GLY A CA 1
ATOM 716 C C . GLY A 1 93 ? -6.440 -3.644 17.877 1.00 87.00 93 GLY A C 1
ATOM 717 O O . GLY A 1 93 ? -7.323 -3.076 18.517 1.00 87.00 93 GLY A O 1
ATOM 718 N N . THR A 1 94 ? -5.594 -2.975 17.092 1.00 86.31 94 THR A N 1
ATOM 719 C CA . THR A 1 94 ? -5.656 -1.521 16.884 1.00 86.31 94 THR A CA 1
ATOM 720 C C . THR A 1 94 ? -6.511 -1.214 15.652 1.00 86.31 94 THR A C 1
ATOM 722 O O . THR A 1 94 ? -6.395 -1.944 14.667 1.00 86.31 94 THR A O 1
ATOM 725 N N . PRO A 1 95 ? -7.354 -0.164 15.645 1.00 88.69 95 PRO A N 1
ATOM 726 C CA . PRO A 1 95 ? -8.074 0.233 14.437 1.00 88.69 95 PRO A CA 1
ATOM 727 C C . PRO A 1 95 ? -7.102 0.603 13.308 1.00 88.69 95 PRO A C 1
ATOM 729 O O . PRO A 1 95 ? -6.026 1.152 13.561 1.00 88.69 95 PRO A O 1
ATOM 732 N N . THR A 1 96 ? -7.471 0.283 12.069 1.00 88.56 96 THR A N 1
ATOM 733 C CA . THR A 1 96 ? -6.690 0.589 10.858 1.00 88.56 96 THR A CA 1
ATOM 734 C C . THR A 1 96 ? -7.176 1.847 10.140 1.00 88.56 96 THR A C 1
ATOM 736 O O . THR A 1 96 ? -6.403 2.449 9.402 1.00 88.56 96 THR A O 1
ATOM 739 N N . GLU A 1 97 ? -8.417 2.282 10.372 1.00 89.31 97 GLU A N 1
ATOM 740 C CA . GLU A 1 97 ? -8.995 3.485 9.762 1.00 89.31 97 GLU A CA 1
ATOM 741 C C . GLU A 1 97 ? -8.143 4.738 10.025 1.00 89.31 97 GLU A C 1
ATOM 743 O O . GLU A 1 97 ? -7.749 5.021 11.156 1.00 89.31 97 GLU A O 1
ATOM 748 N N . GLY A 1 98 ? -7.881 5.511 8.967 1.00 86.31 98 GLY A N 1
ATOM 749 C CA . GLY A 1 98 ? -7.155 6.781 9.032 1.00 86.31 98 GLY A CA 1
ATOM 750 C C . GLY A 1 98 ? -5.646 6.634 9.236 1.00 86.31 98 GLY A C 1
ATOM 751 O O . GLY A 1 98 ? -4.938 7.638 9.307 1.00 86.31 98 GLY A O 1
ATOM 752 N N . ARG A 1 99 ? -5.139 5.400 9.320 1.00 87.88 99 ARG A N 1
ATOM 753 C CA . ARG A 1 99 ? -3.714 5.113 9.496 1.00 87.88 99 ARG A CA 1
ATOM 754 C C . ARG A 1 99 ? -3.000 5.036 8.163 1.00 87.88 99 ARG A C 1
ATOM 756 O O . ARG A 1 99 ? -3.595 4.716 7.135 1.00 87.88 99 ARG A O 1
ATOM 763 N N . GLN A 1 100 ? -1.702 5.303 8.196 1.00 88.94 100 GLN A N 1
ATOM 764 C CA . GLN A 1 100 ? -0.854 5.179 7.019 1.00 88.94 100 GLN A CA 1
ATOM 765 C C . GLN A 1 100 ? -0.144 3.831 7.009 1.00 88.94 100 GLN A C 1
ATOM 767 O O . GLN A 1 100 ? 0.243 3.308 8.048 1.00 88.94 100 GLN A O 1
ATOM 772 N N . VAL A 1 101 ? 0.058 3.265 5.828 1.00 88.75 101 VAL A N 1
ATOM 773 C CA . VAL A 1 101 ? 0.788 2.017 5.624 1.00 88.75 101 VAL A CA 1
ATOM 774 C C . VAL A 1 101 ? 1.859 2.219 4.564 1.00 88.75 101 VAL A C 1
ATOM 776 O O . VAL A 1 101 ? 1.637 2.850 3.532 1.00 88.75 101 VAL A O 1
ATOM 779 N N . CYS A 1 102 ? 3.031 1.652 4.828 1.00 87.94 102 CYS A N 1
ATOM 780 C CA . CYS A 1 102 ? 4.120 1.577 3.869 1.00 87.94 102 CYS A CA 1
ATOM 781 C C . CYS A 1 102 ? 4.057 0.250 3.112 1.00 87.94 102 CYS A C 1
ATOM 783 O O . CYS A 1 102 ? 4.165 -0.820 3.717 1.00 87.94 102 CYS A O 1
ATOM 785 N N . VAL A 1 103 ? 3.936 0.309 1.790 1.00 85.38 103 VAL A N 1
ATOM 786 C CA . VAL A 1 103 ? 3.898 -0.865 0.918 1.00 85.38 103 VAL A CA 1
ATOM 787 C C . VAL A 1 103 ? 5.113 -0.856 0.004 1.00 85.38 103 VAL A C 1
ATOM 789 O O . VAL A 1 103 ? 5.197 -0.068 -0.933 1.00 85.38 103 VAL A O 1
ATOM 792 N N . THR A 1 104 ? 6.064 -1.753 0.255 1.00 84.06 104 THR A N 1
ATOM 793 C CA . THR A 1 104 ? 7.208 -1.939 -0.642 1.00 84.06 104 THR A CA 1
ATOM 794 C C . THR A 1 104 ? 6.838 -2.913 -1.757 1.00 84.06 104 THR A C 1
ATOM 796 O O . THR A 1 104 ? 6.613 -4.102 -1.522 1.00 84.06 104 THR A O 1
ATOM 799 N N . VAL A 1 105 ? 6.776 -2.403 -2.983 1.00 79.19 105 VAL A N 1
ATOM 800 C CA . VAL A 1 105 ? 6.520 -3.171 -4.200 1.00 79.19 105 VAL A CA 1
ATOM 801 C C . VAL A 1 105 ? 7.856 -3.494 -4.852 1.00 79.19 105 VAL A C 1
ATOM 803 O O . VAL A 1 105 ? 8.627 -2.598 -5.188 1.00 79.19 105 VAL A O 1
ATOM 806 N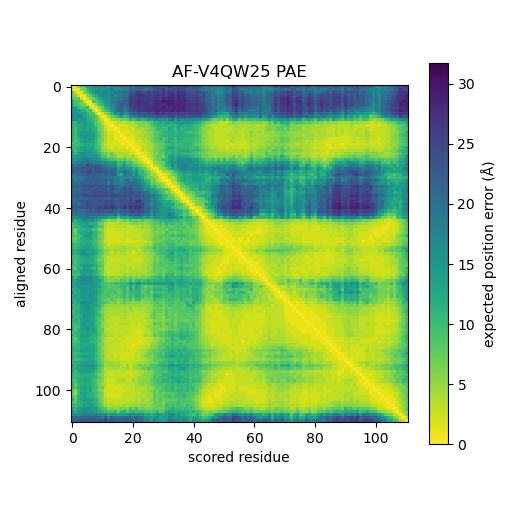 N . ARG A 1 106 ? 8.139 -4.787 -5.027 1.00 76.81 106 ARG A N 1
ATOM 807 C CA . ARG A 1 106 ? 9.321 -5.266 -5.747 1.00 76.81 106 ARG A CA 1
ATOM 808 C C . ARG A 1 106 ? 8.917 -5.698 -7.149 1.00 76.81 106 ARG A C 1
ATOM 810 O O . ARG A 1 106 ? 7.974 -6.472 -7.296 1.00 76.81 106 ARG A O 1
ATOM 817 N N . PHE A 1 107 ? 9.641 -5.217 -8.152 1.00 70.88 107 PHE A N 1
ATOM 818 C CA . PHE A 1 107 ? 9.460 -5.644 -9.533 1.00 70.88 107 PHE A CA 1
ATOM 819 C C . PHE A 1 107 ? 10.506 -6.706 -9.871 1.00 70.88 107 PHE A C 1
ATOM 821 O O . PHE A 1 107 ? 11.709 -6.460 -9.780 1.00 70.88 107 PHE 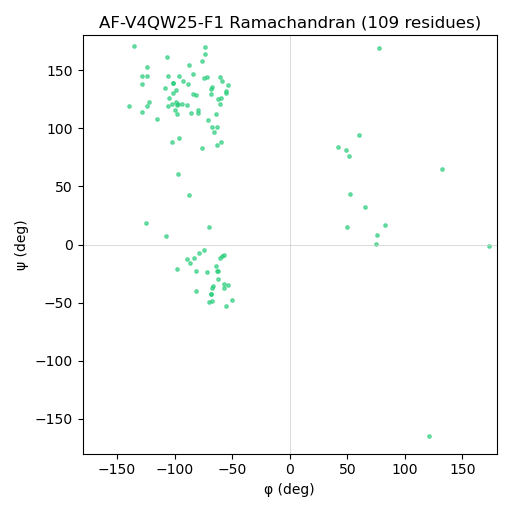A O 1
ATOM 828 N N . ASP A 1 108 ? 10.045 -7.896 -10.245 1.00 63.12 108 ASP A N 1
ATOM 829 C CA . ASP A 1 108 ? 10.896 -8.962 -10.761 1.00 63.12 108 ASP A CA 1
ATOM 830 C C . ASP A 1 108 ? 10.794 -8.959 -12.292 1.00 63.12 108 ASP A C 1
ATOM 832 O O . ASP A 1 108 ? 9.729 -9.207 -12.861 1.00 63.12 108 ASP A O 1
ATOM 836 N N . LEU A 1 109 ? 11.907 -8.681 -12.974 1.00 56.53 109 LEU A N 1
ATOM 837 C CA . LEU A 1 109 ? 12.009 -8.917 -14.411 1.00 56.53 109 LEU A CA 1
ATOM 838 C C . LEU A 1 109 ? 12.070 -10.429 -14.630 1.00 56.53 109 LEU A C 1
ATOM 840 O O . LEU A 1 109 ? 13.078 -11.070 -14.332 1.00 56.53 109 LEU A O 1
ATOM 844 N N . ALA A 1 110 ? 10.981 -11.009 -15.132 1.00 47.62 110 ALA A N 1
ATOM 845 C CA . ALA A 1 110 ? 11.025 -12.353 -15.685 1.00 47.62 110 ALA A CA 1
ATOM 846 C C . ALA A 1 110 ? 11.869 -12.305 -16.970 1.00 47.62 110 ALA A C 1
ATOM 848 O O . ALA A 1 110 ? 11.394 -11.817 -17.998 1.00 47.62 110 ALA A O 1
ATOM 849 N N . VAL A 1 111 ? 13.127 -12.737 -16.855 1.00 41.22 111 VAL A N 1
ATOM 850 C CA . VAL A 1 111 ? 14.007 -13.075 -17.985 1.00 41.22 111 VAL A CA 1
ATOM 851 C C . VAL A 1 111 ? 13.511 -14.313 -18.720 1.00 41.22 111 VAL A C 1
ATOM 853 O O . VAL A 1 111 ? 12.936 -15.208 -18.055 1.00 41.22 111 VAL A O 1
#

Nearest PDB structures (foldseek):
  6i97-assembly1_E  TM=6.957E-01  e=1.207E-02  Pseudomonas aeruginosa
  6fip-assembly1_A  TM=6.083E-01  e=1.543E-02  Pseudomonas aeruginosa
  2gsk-assembly1_B  TM=6.927E-01  e=2.850E-02  Escherichia coli
  7zc8-assembly1_B  TM=5.752E-01  e=2.521E-02  Pectobacterium carotovorum
  2m2k-assembly1_A  TM=4.757E-01  e=6.143E-01  Serratia marcescens

pLDDT: mean 73.37, std 16.93, range [32.41, 91.62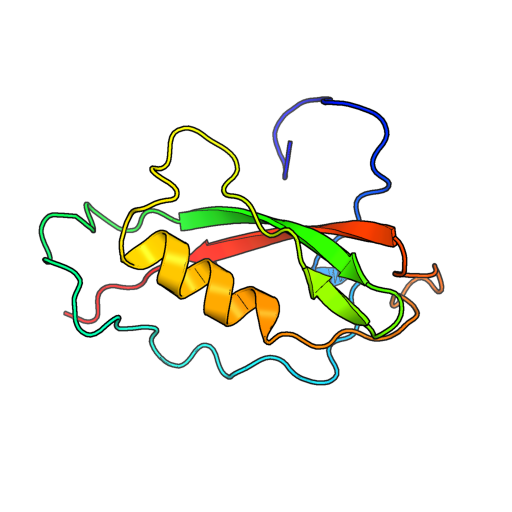]

Mean predicted aligned error: 9.47 Å

Secondary structure (DSSP, 8-state):
-TTSS--SS---EE-TTTPPEEE----TT---TT--TTTS-S--EEEEEEEEPTTSBEEEEEEESS--TTSHHHHHHHHHHHT-EE-SB-TTS-B-TT-EEEEEEEPP---

Sequence (111 aa):
MCAGGSPALAADYVDLSDLIFYYRPEQTRYRPDHIDATDVDRGQSITLVCSITRYGHLADCEPAGEVDAEAGFVRAAIRNVESWIVADYTRSGTPTEGRQVCVTVRFDLAV

Radius of gyration: 14.43 Å; Cα contacts (8 Å, |Δi|>4): 185; chains: 1; bounding box: 32×28×40 Å

Solvent-accessible surface area (backbone atoms only — not comparable to full-atom values): 6751 Å² total; per-residue (Å²): 86,85,86,81,76,67,79,83,70,96,66,60,68,45,58,67,87,41,54,39,72,80,39,68,80,78,79,78,67,73,69,69,94,79,64,58,78,78,78,58,67,76,67,58,59,47,38,31,40,24,33,25,38,90,81,19,32,35,40,83,60,41,67,65,68,96,62,65,65,84,38,69,68,45,49,52,48,41,58,54,53,44,65,26,30,38,42,64,40,29,76,86,69,43,74,35,54,77,21,30,34,56,47,74,48,72,50,69,83,84,125

Foldseek 3Di:
DVPDDDDDDDFQEDEPVQWAWPDQPDVPAPPQPPDDPVVCPPKDKWKWKFAQAPQQFTHPTDTDDDDDCPDSVNVSVRVNRRPTGTDQATNVGHGRHGHMYIDTGIHDPPD